Protein AF-A0A0C9VVE0-F1 (afdb_monomer_lite)

Sequence (126 aa):
MYISIYNNISTYVTYKEKSIKNLEKFNKHQRKFTFIAGWLLSKKKITEVEYKKYFWKGLLKSTRSKLESRVLQVDQNSDCSTPYSMEKIIVTAKHVFDTSKFYDDNSSESNSDSESSDGSDSESGS

Secondary structure (DSSP, 8-state):
--HHHHHHHHHHHHS--S---SHHHHHHHHHHHHHHHHHHHHTTSS-HHHHHHHHHHHS-HHHHHHHHHHHHHH-TT--TTSPPPHHHHHHHHHHHH----TT-----------------------

pLDDT: mean 76.08, std 14.83, range [41.72, 91.0]

Foldseek 3Di:
DLVVLVCVLVVLLVPQDPDDQALVVVVVLVVVLCVSVVVCVVVVVDDPQVSLVSSLSSYDPVLNVLLVVQLCVVPVPDDPVGRDDPVSSNVSRCVSRVCVDPPCPPPDPPPPPPPPDPDDDDDDDD

Radius of gyration: 18.95 Å; chains: 1; bounding box: 47×54×49 Å

Organism: Sphaerobolus stellatus (strain SS14) (NCBI:txid990650)

Structure (mmCIF, N/CA/C/O backbone):
data_AF-A0A0C9VVE0-F1
#
_entry.id   AF-A0A0C9VVE0-F1
#
loop_
_atom_site.group_PDB
_atom_site.id
_atom_site.type_symbol
_atom_site.label_atom_id
_atom_site.label_alt_id
_atom_site.label_comp_id
_atom_site.label_asym_id
_atom_site.label_entity_id
_atom_site.label_seq_id
_atom_site.pdbx_PDB_ins_code
_atom_site.Cartn_x
_atom_site.Cartn_y
_atom_site.Cartn_z
_atom_site.occupancy
_atom_site.B_iso_or_equiv
_atom_site.auth_seq_id
_atom_site.auth_comp_id
_atom_site.auth_asym_id
_atom_site.auth_atom_id
_atom_site.pdbx_PDB_model_num
ATOM 1 N N . MET A 1 1 ? -4.497 7.863 27.896 1.00 47.28 1 MET A N 1
ATOM 2 C CA . MET A 1 1 ? -3.757 6.700 27.342 1.00 47.28 1 MET A CA 1
ATOM 3 C C . MET A 1 1 ? -4.199 6.275 25.921 1.00 47.28 1 MET A C 1
ATOM 5 O O . MET A 1 1 ? -3.806 5.207 25.477 1.00 47.28 1 MET A O 1
ATOM 9 N N . TYR A 1 2 ? -4.968 7.086 25.171 1.00 41.72 2 TYR A N 1
ATOM 10 C CA . TYR A 1 2 ? -5.321 6.826 23.754 1.00 41.72 2 TYR A CA 1
ATOM 11 C C . TYR A 1 2 ? -4.386 7.542 22.754 1.00 41.72 2 TYR A C 1
ATOM 13 O O . TYR A 1 2 ? -4.128 7.042 21.661 1.00 41.72 2 TYR A O 1
ATOM 21 N N . ILE A 1 3 ? -3.808 8.674 23.167 1.00 43.72 3 ILE A N 1
ATOM 22 C CA . ILE A 1 3 ? -2.951 9.545 22.344 1.00 43.72 3 ILE A CA 1
ATOM 23 C C . ILE A 1 3 ? -1.619 8.859 21.971 1.00 43.72 3 ILE A C 1
ATOM 25 O O . ILE A 1 3 ? -1.124 9.009 20.857 1.00 43.72 3 ILE A O 1
ATOM 29 N N . SER A 1 4 ? -1.070 8.010 22.848 1.00 50.53 4 SER A N 1
ATOM 30 C CA . SER A 1 4 ? 0.231 7.348 22.635 1.00 50.53 4 SER A CA 1
ATOM 31 C C . SER A 1 4 ? 0.233 6.272 21.538 1.00 50.53 4 SER A C 1
ATOM 33 O O . SER A 1 4 ? 1.291 5.942 21.004 1.00 50.53 4 SER A O 1
ATOM 35 N N . ILE A 1 5 ? -0.932 5.720 21.179 1.00 50.56 5 ILE A N 1
ATOM 36 C CA . ILE A 1 5 ? -1.035 4.643 20.180 1.00 50.56 5 ILE A CA 1
ATOM 37 C C . ILE A 1 5 ? -1.256 5.211 18.773 1.00 50.56 5 ILE A C 1
ATOM 39 O O . ILE A 1 5 ? -0.607 4.765 17.828 1.00 50.56 5 ILE A O 1
ATOM 43 N N . TYR A 1 6 ? -2.099 6.242 18.643 1.00 53.12 6 TYR A N 1
ATOM 44 C CA . TYR A 1 6 ? -2.236 7.010 17.399 1.00 53.12 6 TYR A CA 1
ATOM 45 C C . TYR A 1 6 ? -0.909 7.660 16.992 1.00 53.12 6 TYR A C 1
ATOM 47 O O . TYR A 1 6 ? -0.551 7.648 15.813 1.00 53.12 6 TYR A O 1
ATOM 55 N N . ASN A 1 7 ? -0.128 8.122 17.975 1.00 53.97 7 ASN A N 1
ATOM 56 C CA . ASN A 1 7 ? 1.231 8.585 17.727 1.00 53.97 7 ASN A CA 1
ATOM 57 C C . ASN A 1 7 ? 2.127 7.483 17.153 1.00 53.97 7 ASN A C 1
ATOM 59 O O . ASN A 1 7 ? 2.904 7.784 16.264 1.00 53.97 7 ASN A O 1
ATOM 63 N N . ASN A 1 8 ? 2.006 6.211 17.543 1.00 59.53 8 ASN A N 1
ATOM 64 C CA . ASN A 1 8 ? 2.885 5.155 17.022 1.00 59.53 8 ASN A CA 1
ATOM 65 C C . ASN A 1 8 ? 2.647 4.827 15.539 1.00 59.53 8 ASN A C 1
ATOM 67 O O . ASN A 1 8 ? 3.611 4.735 14.783 1.00 59.53 8 ASN A O 1
ATOM 71 N N . ILE A 1 9 ? 1.390 4.694 15.090 1.00 62.78 9 ILE A N 1
ATOM 72 C CA . ILE A 1 9 ? 1.125 4.427 13.665 1.00 62.78 9 ILE A CA 1
ATOM 73 C C . ILE A 1 9 ? 1.396 5.662 12.806 1.00 62.78 9 ILE A C 1
ATOM 75 O O . ILE A 1 9 ? 1.958 5.529 11.725 1.00 62.78 9 ILE A O 1
ATOM 79 N N . SER A 1 10 ? 1.076 6.864 13.302 1.00 60.31 10 SER A N 1
ATOM 80 C CA . SER A 1 10 ? 1.410 8.109 12.606 1.00 60.31 10 SER A CA 1
ATOM 81 C C . SER A 1 10 ? 2.927 8.287 12.503 1.00 60.31 10 SER A C 1
ATOM 83 O O . SER A 1 10 ? 3.415 8.575 11.419 1.00 60.31 10 SER A O 1
ATOM 85 N N . THR A 1 11 ? 3.679 8.000 13.575 1.00 60.09 11 THR A N 1
ATOM 86 C CA . THR A 1 11 ? 5.156 8.047 13.591 1.00 60.09 11 THR A CA 1
ATOM 87 C C . THR A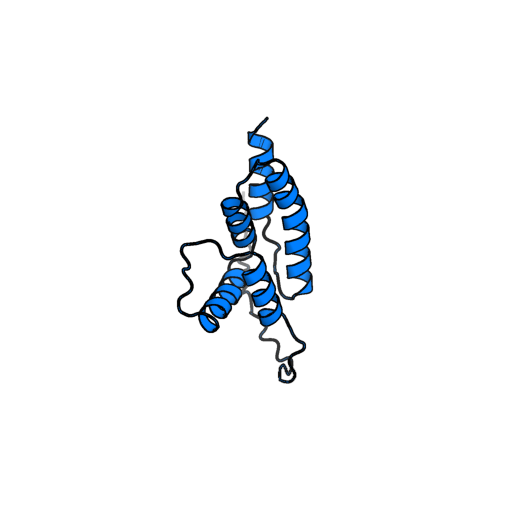 1 11 ? 5.771 6.988 12.674 1.00 60.09 11 THR A C 1
ATOM 89 O O . THR A 1 11 ? 6.750 7.257 11.988 1.00 60.09 11 THR A O 1
ATOM 92 N N . TYR A 1 12 ? 5.190 5.787 12.597 1.00 62.69 12 TYR A N 1
ATOM 93 C CA . TYR A 1 12 ? 5.642 4.759 11.655 1.00 62.69 12 TYR A CA 1
ATOM 94 C C . TYR A 1 12 ? 5.342 5.141 10.197 1.00 62.69 12 TYR A C 1
ATOM 96 O O . TYR A 1 12 ? 6.167 4.933 9.315 1.00 62.69 12 TYR A O 1
ATOM 104 N N . VAL A 1 13 ? 4.178 5.740 9.936 1.00 59.53 13 VAL A N 1
ATOM 105 C CA . VAL A 1 13 ? 3.787 6.230 8.604 1.00 59.53 13 VAL A CA 1
ATOM 106 C C . VAL A 1 13 ? 4.606 7.460 8.190 1.00 59.53 13 VAL A C 1
ATOM 108 O O . VAL A 1 13 ? 4.879 7.642 7.002 1.00 59.53 13 VAL A O 1
ATOM 111 N N . THR A 1 14 ? 5.024 8.305 9.136 1.00 54.75 14 THR A N 1
ATOM 112 C CA . THR A 1 14 ? 5.957 9.407 8.864 1.00 54.75 14 THR A CA 1
ATOM 113 C C . THR A 1 14 ? 7.397 8.922 8.723 1.00 54.75 14 THR A C 1
ATOM 115 O O . THR A 1 14 ? 8.135 9.517 7.935 1.00 54.75 14 THR A O 1
ATOM 118 N N . TYR A 1 15 ? 7.782 7.811 9.366 1.00 58.34 15 TYR A N 1
ATOM 119 C CA . TYR A 1 15 ? 9.038 7.098 9.110 1.00 58.34 15 TYR A CA 1
ATOM 120 C C . TYR A 1 15 ? 8.960 6.323 7.786 1.00 58.34 15 TYR A C 1
ATOM 122 O O . TYR A 1 15 ? 8.921 5.094 7.721 1.00 58.34 15 TYR A O 1
ATOM 130 N N . LYS A 1 16 ? 8.924 7.079 6.690 1.00 60.41 16 LYS A N 1
ATOM 131 C CA . LYS A 1 16 ? 8.996 6.540 5.336 1.00 60.41 16 LYS A CA 1
ATOM 132 C C . LYS A 1 16 ? 10.351 5.863 5.167 1.00 60.41 16 LYS A C 1
ATOM 134 O O . LYS A 1 16 ? 11.396 6.490 5.334 1.00 60.41 16 LYS A O 1
ATOM 139 N N . GLU A 1 17 ? 10.338 4.578 4.836 1.00 61.62 17 GLU A N 1
ATOM 140 C CA . GLU A 1 17 ? 11.560 3.846 4.511 1.00 61.62 17 GLU A CA 1
ATOM 141 C C . GLU A 1 17 ? 12.242 4.562 3.339 1.00 61.62 17 GLU A C 1
ATOM 143 O O . GLU A 1 17 ? 11.589 4.805 2.331 1.00 61.62 17 GLU A O 1
ATOM 148 N N . LYS A 1 18 ? 13.515 4.964 3.488 1.00 62.50 18 LYS A N 1
ATOM 149 C CA . LYS A 1 18 ? 14.183 5.958 2.617 1.00 62.50 18 LYS A CA 1
ATOM 150 C C . LYS A 1 18 ? 14.111 5.647 1.116 1.00 62.50 18 LYS A C 1
ATOM 152 O O . LYS A 1 18 ? 14.143 6.564 0.308 1.00 62.50 18 LYS A O 1
ATOM 157 N N . SER A 1 19 ? 14.013 4.372 0.730 1.00 66.44 19 SER A N 1
ATOM 158 C CA . SER A 1 19 ? 13.817 3.970 -0.667 1.00 66.44 19 SER A CA 1
ATOM 159 C C . SER A 1 19 ? 13.398 2.500 -0.778 1.00 66.44 19 SER A C 1
ATOM 161 O O . SER A 1 19 ? 14.178 1.610 -0.422 1.00 66.44 19 SER A O 1
ATOM 163 N N . ILE A 1 20 ? 12.198 2.227 -1.303 1.00 79.12 20 ILE A N 1
ATOM 164 C CA . ILE A 1 20 ? 11.769 0.877 -1.704 1.00 79.12 20 ILE A CA 1
ATOM 165 C C . ILE A 1 20 ? 12.168 0.688 -3.172 1.00 79.12 20 ILE A C 1
ATOM 167 O O . ILE A 1 20 ? 11.438 1.086 -4.078 1.00 79.12 20 ILE A O 1
ATOM 171 N N . LYS A 1 21 ? 13.370 0.139 -3.386 1.00 78.50 21 LYS A N 1
ATOM 172 C CA . LYS A 1 21 ? 13.951 -0.081 -4.725 1.00 78.50 21 LYS A CA 1
ATOM 173 C C . LYS A 1 21 ? 13.657 -1.467 -5.301 1.00 78.50 21 LYS A C 1
ATOM 175 O O . LYS A 1 21 ? 13.750 -1.646 -6.504 1.00 78.50 21 LYS A O 1
ATOM 180 N N . ASN A 1 22 ? 13.341 -2.438 -4.451 1.00 83.25 22 ASN A N 1
ATOM 181 C CA . ASN A 1 22 ? 13.176 -3.833 -4.838 1.00 83.25 22 ASN A CA 1
ATOM 182 C C . ASN A 1 22 ? 12.074 -4.512 -4.012 1.00 83.25 22 ASN A C 1
ATOM 184 O O . ASN A 1 22 ? 11.596 -3.978 -3.003 1.00 83.25 22 ASN A O 1
ATOM 188 N N . LEU A 1 23 ? 11.694 -5.714 -4.447 1.00 87.19 23 LEU A N 1
ATOM 189 C CA . LEU A 1 23 ? 10.613 -6.480 -3.840 1.00 87.19 23 LEU A CA 1
ATOM 190 C C . LEU A 1 23 ? 10.932 -6.888 -2.395 1.00 87.19 23 LEU A C 1
ATOM 192 O O . LEU A 1 23 ? 10.042 -6.922 -1.550 1.00 87.19 23 LEU A O 1
ATOM 196 N N . GLU A 1 24 ? 12.202 -7.143 -2.076 1.00 86.19 24 GLU A N 1
ATOM 197 C CA . GLU A 1 24 ? 12.629 -7.499 -0.721 1.00 86.19 24 GLU A CA 1
ATOM 198 C C . GLU A 1 24 ? 12.345 -6.371 0.282 1.00 86.19 24 GLU A C 1
ATOM 200 O O . GLU A 1 24 ? 11.733 -6.602 1.329 1.00 86.19 24 GLU A O 1
ATOM 205 N N . LYS A 1 25 ? 12.713 -5.129 -0.060 1.00 86.31 25 LYS A N 1
ATOM 206 C CA . LYS A 1 25 ? 12.405 -3.954 0.766 1.00 86.31 25 LYS A CA 1
ATOM 207 C C . LYS A 1 25 ? 10.901 -3.729 0.879 1.00 86.31 25 LYS A C 1
ATOM 209 O O . LYS A 1 25 ? 10.421 -3.432 1.970 1.00 86.31 25 LYS A O 1
ATOM 214 N N . PHE A 1 26 ? 10.149 -3.935 -0.204 1.00 88.62 26 PHE A N 1
ATOM 215 C CA . PHE A 1 26 ? 8.688 -3.851 -0.160 1.00 88.62 26 PHE A CA 1
ATOM 216 C C . PHE A 1 26 ? 8.092 -4.889 0.807 1.00 88.62 26 PHE A C 1
ATOM 218 O O . PHE A 1 26 ? 7.283 -4.548 1.667 1.00 88.62 26 PHE A O 1
ATOM 225 N N . ASN A 1 27 ? 8.546 -6.142 0.741 1.00 89.62 27 ASN A N 1
ATOM 226 C CA . ASN A 1 27 ? 8.098 -7.210 1.636 1.00 89.62 27 ASN A CA 1
ATOM 227 C C . ASN A 1 27 ? 8.477 -6.927 3.097 1.00 89.62 27 ASN A C 1
ATOM 229 O O . ASN A 1 27 ? 7.695 -7.196 4.011 1.00 89.62 27 ASN A O 1
ATOM 233 N N . LYS A 1 28 ? 9.663 -6.357 3.344 1.00 88.81 28 LYS A N 1
ATOM 234 C CA . LYS A 1 28 ? 10.087 -5.926 4.683 1.00 88.81 28 LYS A CA 1
ATOM 235 C C . LYS A 1 28 ? 9.168 -4.834 5.231 1.00 88.81 28 LYS A C 1
ATOM 237 O O . LYS A 1 28 ? 8.721 -4.948 6.375 1.00 88.81 28 LYS A O 1
ATOM 242 N N . HIS A 1 29 ? 8.845 -3.831 4.414 1.00 88.06 29 HIS A N 1
ATOM 243 C CA . HIS A 1 29 ? 7.873 -2.794 4.751 1.00 88.06 29 HIS A CA 1
ATOM 244 C C . HIS A 1 29 ? 6.505 -3.401 5.086 1.00 88.06 29 HIS A C 1
ATOM 246 O O . HIS A 1 29 ? 5.958 -3.137 6.158 1.00 88.06 29 HIS A O 1
ATOM 252 N N . GLN A 1 30 ? 5.988 -4.271 4.209 1.00 90.50 30 GLN A N 1
ATOM 253 C CA . GLN A 1 30 ? 4.707 -4.956 4.382 1.00 90.50 30 GLN A CA 1
ATOM 254 C C . GLN A 1 30 ? 4.653 -5.732 5.701 1.00 90.50 30 GLN A C 1
ATOM 256 O O . GLN A 1 30 ? 3.696 -5.579 6.458 1.00 90.50 30 GLN A O 1
ATOM 261 N N . ARG A 1 31 ? 5.673 -6.543 6.006 1.00 90.56 31 ARG A N 1
ATOM 262 C CA . ARG A 1 31 ? 5.731 -7.345 7.241 1.00 90.56 31 ARG A CA 1
ATOM 263 C C . ARG A 1 31 ? 5.722 -6.465 8.488 1.00 90.56 31 ARG A C 1
ATOM 265 O O . ARG A 1 31 ? 4.924 -6.702 9.392 1.00 90.56 31 ARG A O 1
ATOM 272 N N . LYS A 1 32 ? 6.561 -5.425 8.523 1.00 87.94 32 LYS A N 1
ATOM 273 C CA . LYS A 1 32 ? 6.626 -4.486 9.655 1.00 87.94 32 LYS A CA 1
ATOM 274 C C . LYS A 1 32 ? 5.312 -3.727 9.845 1.00 87.94 32 LYS A C 1
ATOM 276 O O . LYS A 1 32 ? 4.820 -3.632 10.967 1.00 87.94 32 LYS A O 1
ATOM 281 N N . PHE A 1 33 ? 4.720 -3.235 8.756 1.00 89.06 33 PHE A N 1
ATOM 282 C CA . PHE A 1 33 ? 3.418 -2.577 8.808 1.00 89.06 33 PHE A CA 1
ATOM 283 C C . PHE A 1 33 ? 2.340 -3.536 9.324 1.00 89.06 33 PHE A C 1
ATOM 285 O O . PHE A 1 33 ? 1.604 -3.189 10.241 1.00 89.06 33 PHE A O 1
ATOM 292 N N . THR A 1 34 ? 2.280 -4.757 8.785 1.00 90.06 34 THR A N 1
ATOM 293 C CA . THR A 1 34 ? 1.295 -5.776 9.181 1.00 90.06 34 THR A CA 1
ATOM 294 C C . THR A 1 34 ? 1.425 -6.136 10.655 1.00 90.06 34 THR A C 1
ATOM 296 O O . THR A 1 34 ? 0.413 -6.295 11.324 1.00 90.06 34 THR A O 1
ATOM 299 N N . PHE A 1 35 ? 2.644 -6.200 11.193 1.00 89.19 35 PHE A N 1
ATOM 300 C CA . PHE A 1 35 ? 2.862 -6.452 12.615 1.00 89.19 35 PHE A CA 1
ATOM 301 C C . PHE A 1 35 ? 2.232 -5.360 13.497 1.00 89.19 35 PHE A C 1
ATOM 303 O O . PHE A 1 35 ? 1.455 -5.660 14.402 1.00 89.19 35 PHE A O 1
ATOM 310 N N . ILE A 1 36 ? 2.509 -4.087 13.200 1.00 86.56 36 ILE A N 1
ATOM 311 C CA . ILE A 1 36 ? 2.024 -2.952 14.001 1.00 86.56 36 ILE A CA 1
ATOM 312 C C . ILE A 1 36 ? 0.528 -2.720 13.760 1.00 86.56 36 ILE A C 1
ATOM 314 O O . ILE A 1 36 ? -0.281 -2.743 14.688 1.00 86.56 36 ILE A O 1
ATOM 318 N N . ALA A 1 37 ? 0.146 -2.498 12.504 1.00 87.75 37 ALA A N 1
ATOM 319 C CA . ALA A 1 37 ? -1.218 -2.167 12.126 1.00 87.75 37 ALA A CA 1
ATOM 320 C C . ALA A 1 37 ? -2.162 -3.366 12.284 1.00 87.75 37 ALA A C 1
ATOM 322 O O . ALA A 1 37 ? -3.320 -3.177 12.636 1.00 87.75 37 ALA A O 1
ATOM 323 N N . GLY A 1 38 ? -1.681 -4.598 12.094 1.00 89.75 38 GLY A N 1
ATOM 324 C CA . GLY A 1 38 ? -2.475 -5.807 12.320 1.00 89.75 38 GLY A CA 1
ATOM 325 C C . GLY A 1 38 ? -2.803 -5.994 13.797 1.00 89.75 38 GLY A C 1
ATOM 326 O O . GLY A 1 38 ? -3.950 -6.272 14.135 1.00 89.75 38 GLY A O 1
ATOM 327 N N . TRP A 1 39 ? -1.851 -5.730 14.700 1.00 89.25 39 TRP A N 1
ATOM 328 C CA . TRP A 1 39 ? -2.140 -5.707 16.136 1.00 89.25 39 TRP A CA 1
ATOM 329 C C . TRP A 1 39 ? -3.189 -4.642 16.498 1.00 89.25 39 TRP A C 1
ATOM 331 O O . TRP A 1 39 ? -4.098 -4.905 17.289 1.00 89.25 39 TRP A O 1
ATOM 341 N N . LEU A 1 40 ? -3.106 -3.453 15.893 1.00 87.50 40 LEU A N 1
ATOM 342 C CA . LEU A 1 40 ? -4.081 -2.376 16.101 1.00 87.50 40 LEU A CA 1
ATOM 343 C C . LEU A 1 40 ? -5.473 -2.729 15.569 1.00 87.50 40 LEU A C 1
ATOM 345 O O . LEU A 1 40 ? -6.464 -2.465 16.253 1.00 87.50 40 LEU A O 1
ATOM 349 N N . LEU A 1 41 ? -5.542 -3.354 14.394 1.00 91.00 41 LEU A N 1
ATOM 350 C CA . LEU A 1 41 ? -6.783 -3.819 13.781 1.00 91.00 41 LEU A CA 1
ATOM 351 C C . LEU A 1 41 ? -7.446 -4.899 14.646 1.00 91.00 41 LEU A C 1
ATOM 353 O O . LEU A 1 41 ? -8.622 -4.779 14.982 1.00 91.00 41 LEU A O 1
ATOM 357 N N . SER A 1 42 ? -6.678 -5.887 15.118 1.00 90.75 42 SER A N 1
ATOM 358 C CA . SER A 1 42 ? -7.168 -6.941 16.020 1.00 90.75 42 SER A CA 1
ATOM 359 C C . SER A 1 42 ? -7.685 -6.396 17.354 1.00 90.75 42 SER A C 1
ATOM 361 O O . SER A 1 42 ? -8.591 -6.967 17.958 1.00 90.75 42 SER A O 1
ATOM 363 N N . LYS A 1 43 ? -7.141 -5.268 17.825 1.00 90.44 43 LYS A N 1
ATOM 364 C CA . LYS A 1 43 ? -7.626 -4.555 19.018 1.00 90.44 43 LYS A CA 1
ATOM 365 C C . LYS A 1 43 ? -8.745 -3.550 18.718 1.00 90.44 43 LYS A C 1
ATOM 367 O O . LYS A 1 43 ? -9.116 -2.809 19.624 1.00 90.44 43 LYS A O 1
ATOM 372 N N . LYS A 1 44 ? -9.264 -3.509 17.482 1.00 90.00 44 LYS A N 1
ATOM 373 C CA . LYS A 1 44 ? -10.280 -2.556 16.998 1.00 90.00 44 LYS A CA 1
ATOM 374 C C . LYS A 1 44 ? -9.907 -1.088 17.250 1.00 90.00 44 LYS A C 1
ATOM 376 O O . LYS A 1 44 ? -10.774 -0.242 17.436 1.00 90.00 44 LYS A O 1
ATOM 381 N N . LYS A 1 45 ? -8.605 -0.785 17.286 1.00 87.75 45 LYS A N 1
ATOM 382 C CA . LYS A 1 45 ? -8.089 0.583 17.470 1.00 87.75 45 LYS A CA 1
ATOM 383 C C . LYS A 1 45 ? -8.053 1.375 16.169 1.00 87.75 45 LYS A C 1
ATOM 385 O O . LYS A 1 45 ? -8.020 2.598 16.216 1.00 87.75 45 LYS A O 1
ATOM 390 N N . ILE A 1 46 ? -8.027 0.663 15.046 1.00 88.62 46 ILE A N 1
ATOM 391 C CA . ILE A 1 46 ? -8.183 1.196 13.698 1.00 88.62 46 ILE A CA 1
ATOM 392 C C . ILE A 1 46 ? -9.214 0.347 12.959 1.00 88.62 46 ILE A C 1
ATOM 394 O O . ILE A 1 46 ? -9.371 -0.844 13.241 1.00 88.62 46 ILE A O 1
ATOM 398 N N . THR A 1 47 ? -9.900 0.964 12.013 1.00 90.44 47 THR A N 1
ATOM 399 C CA . THR A 1 47 ? -10.801 0.296 11.074 1.00 90.44 47 THR A CA 1
ATOM 400 C C . THR A 1 47 ? -10.023 -0.333 9.919 1.00 90.44 47 THR A C 1
ATOM 402 O O . THR A 1 47 ? -8.860 -0.012 9.666 1.00 90.44 47 THR A O 1
ATOM 405 N N . GLU A 1 48 ? -10.673 -1.214 9.163 1.00 89.31 48 GLU A N 1
ATOM 406 C CA . GLU A 1 48 ? -10.071 -1.805 7.964 1.00 89.31 48 GLU A CA 1
ATOM 407 C C . GLU A 1 48 ? -9.759 -0.745 6.888 1.00 89.31 48 GLU A C 1
ATOM 409 O O . GLU A 1 48 ? -8.743 -0.821 6.194 1.00 89.31 48 GLU A O 1
ATOM 414 N N . VAL A 1 49 ? -10.598 0.291 6.781 1.00 89.12 49 VAL A N 1
ATOM 415 C CA . VAL A 1 49 ? -10.381 1.423 5.867 1.00 89.12 49 VAL A CA 1
ATOM 416 C C . VAL A 1 49 ? -9.132 2.207 6.271 1.00 89.12 49 VAL A C 1
ATOM 418 O O . VAL A 1 49 ? -8.295 2.526 5.426 1.00 89.12 49 VAL A O 1
ATOM 421 N N . GLU A 1 50 ? -8.962 2.478 7.565 1.00 87.94 50 GLU A N 1
ATOM 422 C CA . GLU A 1 50 ? -7.761 3.128 8.092 1.00 87.94 50 GLU A CA 1
ATOM 423 C C . GLU A 1 50 ? -6.519 2.267 7.902 1.00 87.94 50 GLU A C 1
ATOM 425 O O . GLU A 1 50 ? -5.484 2.788 7.498 1.00 87.94 50 GLU A O 1
ATOM 430 N N . TYR A 1 51 ? -6.617 0.955 8.116 1.00 89.69 51 TYR A N 1
ATOM 431 C CA . TYR A 1 51 ? -5.528 0.017 7.857 1.00 89.69 51 TYR A CA 1
ATOM 432 C C . TYR A 1 51 ? -5.031 0.122 6.405 1.00 89.69 51 TYR A C 1
ATOM 434 O O . TYR A 1 51 ? -3.840 0.342 6.174 1.00 89.69 51 TYR A O 1
ATOM 442 N N . LYS A 1 52 ? -5.943 0.069 5.421 1.00 90.44 52 LYS A N 1
ATOM 443 C CA . LYS A 1 52 ? -5.613 0.229 3.990 1.00 90.44 52 LYS A CA 1
ATOM 444 C C . LYS A 1 52 ? -5.014 1.609 3.698 1.00 90.44 52 LYS A C 1
ATOM 446 O O . LYS A 1 52 ? -3.987 1.727 3.029 1.00 90.44 52 LYS A O 1
ATOM 451 N N . LYS A 1 53 ? -5.613 2.665 4.256 1.00 88.94 53 LYS A N 1
ATOM 452 C CA . LYS A 1 53 ? -5.155 4.053 4.092 1.00 88.94 53 LYS A CA 1
ATOM 453 C C . LYS A 1 53 ? -3.753 4.275 4.663 1.00 88.94 53 LYS A C 1
ATOM 455 O O . LYS A 1 53 ? -2.932 4.929 4.020 1.00 88.94 53 LYS A O 1
ATOM 460 N N . TYR A 1 54 ? -3.468 3.754 5.855 1.00 88.25 54 TYR A N 1
ATOM 461 C CA . TYR A 1 54 ? -2.161 3.880 6.498 1.00 88.25 54 TYR A CA 1
ATOM 462 C C . TYR A 1 54 ? -1.095 3.063 5.782 1.00 88.25 54 TYR A C 1
ATOM 464 O O . TYR A 1 54 ? 0.028 3.546 5.660 1.00 88.25 54 TYR A O 1
ATOM 472 N N . PHE A 1 55 ? -1.448 1.892 5.246 1.00 88.69 55 PHE A N 1
ATOM 473 C CA . PHE A 1 55 ? -0.530 1.118 4.418 1.00 88.69 55 PHE A CA 1
ATOM 474 C C . PHE A 1 55 ? -0.098 1.921 3.191 1.00 88.69 55 PHE A C 1
ATOM 476 O O . PHE A 1 55 ? 1.093 2.127 2.974 1.00 88.69 55 PHE A O 1
ATOM 483 N N . TRP A 1 56 ? -1.064 2.473 2.446 1.00 88.62 56 TRP A N 1
ATOM 484 C CA . TRP A 1 56 ? -0.771 3.315 1.285 1.00 88.62 56 TRP A CA 1
ATOM 485 C C . TRP A 1 56 ? 0.059 4.543 1.673 1.00 88.62 56 TRP A C 1
ATOM 487 O O . TRP A 1 56 ? 1.075 4.832 1.046 1.00 88.62 56 TRP A O 1
ATOM 497 N N . LYS A 1 57 ? -0.311 5.246 2.751 1.00 85.88 57 LYS A N 1
ATOM 498 C CA . LYS A 1 57 ? 0.433 6.421 3.234 1.00 85.88 57 LYS A CA 1
ATOM 499 C C . LYS A 1 57 ? 1.859 6.111 3.700 1.00 85.88 57 LYS A C 1
ATOM 501 O O . LYS A 1 57 ? 2.701 7.004 3.612 1.00 85.88 57 LYS A O 1
ATOM 506 N N . GLY A 1 58 ? 2.120 4.899 4.193 1.00 85.00 58 GLY A N 1
ATOM 507 C CA . GLY A 1 58 ? 3.447 4.455 4.632 1.00 85.00 58 GLY A CA 1
ATOM 508 C C . GLY A 1 58 ? 4.447 4.283 3.486 1.00 85.00 58 GLY A C 1
ATOM 509 O O . GLY A 1 58 ? 5.655 4.253 3.718 1.00 85.00 58 GLY A O 1
ATOM 510 N N . LEU A 1 59 ? 3.962 4.228 2.243 1.00 85.88 59 LEU A N 1
ATOM 511 C CA . LEU A 1 59 ? 4.795 4.151 1.052 1.00 85.88 59 LEU A CA 1
ATOM 512 C C . LEU A 1 59 ? 5.304 5.540 0.631 1.00 85.88 59 LEU A C 1
ATOM 514 O O . LEU A 1 59 ? 4.591 6.554 0.649 1.00 85.88 59 LEU A O 1
ATOM 518 N N . LEU A 1 60 ? 6.553 5.574 0.164 1.00 85.19 60 LEU A N 1
ATOM 519 C CA . LEU A 1 60 ? 7.145 6.750 -0.474 1.00 85.19 60 LEU A CA 1
ATOM 520 C C . LEU A 1 60 ? 6.297 7.235 -1.653 1.00 85.19 60 LEU A C 1
ATOM 522 O O . LEU A 1 60 ? 5.641 6.445 -2.331 1.00 85.19 60 LEU A O 1
ATOM 526 N N . LYS A 1 61 ? 6.343 8.545 -1.930 1.00 84.94 61 LYS A N 1
ATOM 527 C CA . LYS A 1 61 ? 5.600 9.147 -3.051 1.00 84.94 61 LYS A CA 1
ATOM 528 C C . LYS A 1 61 ? 5.980 8.493 -4.387 1.00 84.94 61 LYS A C 1
ATOM 530 O O . LYS A 1 61 ? 5.086 8.117 -5.129 1.00 84.94 61 LYS A O 1
ATOM 535 N N . SER A 1 62 ? 7.272 8.277 -4.637 1.00 84.69 62 SER A N 1
ATOM 536 C CA . SER A 1 62 ? 7.772 7.614 -5.849 1.00 84.69 62 SER A CA 1
ATOM 537 C C . SER A 1 62 ? 7.248 6.183 -5.996 1.00 84.69 62 SER A C 1
ATOM 539 O O . SER A 1 62 ? 6.770 5.806 -7.062 1.00 84.69 62 SER A O 1
ATOM 541 N N . THR A 1 63 ? 7.271 5.394 -4.917 1.00 86.50 63 THR A N 1
ATOM 542 C CA . THR A 1 63 ? 6.712 4.034 -4.904 1.00 86.50 63 THR A CA 1
ATOM 543 C C . THR A 1 63 ? 5.208 4.043 -5.158 1.00 86.50 63 THR A C 1
ATOM 545 O O . THR A 1 63 ? 4.731 3.249 -5.963 1.00 86.50 63 THR A O 1
ATOM 548 N N . ARG A 1 64 ? 4.462 4.958 -4.525 1.00 89.06 64 ARG A N 1
ATOM 549 C CA . ARG A 1 64 ? 3.020 5.104 -4.764 1.00 89.06 64 ARG A CA 1
ATOM 550 C C . ARG A 1 64 ? 2.716 5.430 -6.216 1.00 89.06 64 ARG A C 1
ATOM 552 O O . ARG A 1 64 ? 1.892 4.741 -6.793 1.00 89.06 64 ARG A O 1
ATOM 559 N N . SER A 1 65 ? 3.416 6.393 -6.814 1.00 87.88 65 SER A N 1
ATOM 560 C CA . SER A 1 65 ? 3.213 6.747 -8.222 1.00 87.88 65 SER A CA 1
ATOM 561 C C . SER A 1 65 ? 3.485 5.566 -9.156 1.00 87.88 65 SER A C 1
ATOM 563 O O . SER A 1 65 ? 2.679 5.301 -10.037 1.00 87.88 65 SER A O 1
ATOM 565 N N . LYS A 1 66 ? 4.559 4.792 -8.931 1.00 88.00 66 LYS A N 1
ATOM 566 C CA . LYS A 1 66 ? 4.842 3.584 -9.731 1.00 88.00 66 LYS A CA 1
ATOM 567 C C . LYS A 1 66 ? 3.733 2.533 -9.614 1.00 88.00 66 LYS A C 1
ATOM 569 O O . LYS A 1 66 ? 3.335 1.942 -10.615 1.00 88.00 66 LYS A O 1
ATOM 574 N N . LEU A 1 67 ? 3.240 2.299 -8.397 1.00 89.12 67 LEU A N 1
ATOM 575 C CA . LEU A 1 67 ? 2.158 1.346 -8.147 1.00 89.12 67 LEU A CA 1
ATOM 576 C C . LEU A 1 67 ? 0.834 1.829 -8.745 1.00 89.12 67 LEU A C 1
ATOM 578 O O . LEU A 1 67 ? 0.154 1.048 -9.394 1.00 89.12 67 LEU A O 1
ATOM 582 N N . GLU A 1 68 ? 0.489 3.101 -8.566 1.00 89.19 68 GLU A N 1
ATOM 583 C CA . GLU A 1 68 ? -0.734 3.712 -9.091 1.00 89.19 68 GLU A CA 1
ATOM 584 C C . GLU A 1 68 ? -0.771 3.668 -10.618 1.00 89.19 68 GLU A C 1
ATOM 586 O O . GLU A 1 68 ? -1.734 3.155 -11.182 1.00 89.19 68 GLU A O 1
ATOM 591 N N . SER A 1 69 ? 0.313 4.070 -11.289 1.00 88.44 69 SER A N 1
ATOM 592 C CA . SER A 1 69 ? 0.422 3.949 -12.746 1.00 88.44 69 SER A CA 1
ATOM 593 C C . SER A 1 69 ? 0.217 2.510 -13.211 1.00 88.44 69 SER A C 1
ATOM 595 O O . SER A 1 69 ? -0.456 2.273 -14.211 1.00 88.44 69 SER A O 1
ATOM 597 N N . ARG A 1 70 ? 0.759 1.526 -12.481 1.00 88.69 70 ARG A N 1
ATOM 598 C CA . ARG A 1 70 ? 0.585 0.119 -12.846 1.00 88.69 70 ARG A CA 1
ATOM 599 C C . ARG A 1 70 ? -0.833 -0.388 -12.581 1.00 88.69 70 ARG A C 1
ATOM 601 O O . ARG A 1 70 ? -1.333 -1.173 -13.380 1.00 88.69 70 ARG A O 1
ATOM 608 N N . VAL A 1 71 ? -1.482 0.057 -11.506 1.00 88.50 71 VAL A N 1
ATOM 609 C CA . VAL A 1 71 ? -2.893 -0.259 -11.238 1.00 88.50 71 VAL A CA 1
ATOM 610 C C . VAL A 1 71 ? -3.777 0.280 -12.361 1.00 88.50 71 VAL A C 1
ATOM 612 O O . VAL A 1 71 ? -4.563 -0.486 -12.907 1.00 88.50 71 VAL A O 1
ATOM 615 N N . LEU A 1 72 ? -3.593 1.541 -12.759 1.00 87.06 72 LEU A N 1
ATOM 616 C CA . LEU A 1 72 ? -4.375 2.181 -13.822 1.00 87.06 72 LEU A CA 1
ATOM 617 C C . LEU A 1 72 ? -4.134 1.565 -15.208 1.00 87.06 72 LEU A C 1
ATOM 619 O O . LEU A 1 72 ? -5.033 1.557 -16.039 1.00 87.06 72 LEU A O 1
ATOM 623 N N . GLN A 1 73 ? -2.942 1.015 -15.460 1.00 86.19 73 GLN A N 1
ATOM 624 C CA . GLN A 1 73 ? -2.668 0.256 -16.687 1.00 86.19 73 GLN A CA 1
ATOM 625 C C . GLN A 1 73 ? -3.438 -1.065 -16.758 1.00 86.19 73 GLN A C 1
ATOM 627 O O . GLN A 1 73 ? -3.804 -1.499 -17.845 1.00 86.19 73 GLN A O 1
ATOM 632 N N . VAL A 1 74 ? -3.619 -1.740 -15.621 1.00 84.56 74 VAL A N 1
ATOM 633 C CA . VAL A 1 74 ? -4.333 -3.026 -15.560 1.00 84.56 74 VAL A CA 1
ATOM 634 C C . VAL A 1 74 ? -5.842 -2.804 -15.502 1.00 84.56 74 VAL A C 1
ATOM 636 O O . VAL A 1 74 ? -6.603 -3.586 -16.061 1.00 84.56 74 VAL A O 1
ATOM 639 N N . ASP A 1 75 ? -6.271 -1.746 -14.822 1.00 83.25 75 ASP A N 1
ATOM 640 C CA . ASP A 1 75 ? -7.669 -1.427 -14.580 1.00 83.25 75 ASP A CA 1
ATOM 641 C C . ASP A 1 75 ? -7.878 0.091 -14.641 1.00 83.25 75 ASP A C 1
ATOM 643 O O . ASP A 1 75 ? -7.741 0.809 -13.648 1.00 83.25 75 ASP A O 1
ATOM 647 N N . GLN A 1 76 ? -8.204 0.572 -15.841 1.00 79.19 76 GLN A N 1
ATOM 648 C CA . GLN A 1 76 ? -8.342 1.997 -16.149 1.00 79.19 76 GLN A CA 1
ATOM 649 C C . GLN A 1 76 ? -9.525 2.664 -15.425 1.00 79.19 76 GLN A C 1
ATOM 651 O O . GLN A 1 76 ? -9.537 3.883 -15.273 1.00 79.19 76 GLN A O 1
ATOM 656 N N . ASN A 1 77 ? -10.487 1.874 -14.937 1.00 78.38 77 ASN A N 1
ATOM 657 C CA . ASN A 1 77 ? -11.666 2.354 -14.214 1.00 78.38 77 ASN A CA 1
ATOM 658 C C . ASN A 1 77 ? -11.495 2.292 -12.686 1.00 78.38 77 ASN A C 1
ATOM 660 O O . ASN A 1 77 ? -12.462 2.492 -11.950 1.00 78.38 77 ASN A O 1
ATOM 664 N N . SER A 1 78 ? -10.291 1.988 -12.188 1.00 75.75 78 SER A N 1
ATOM 665 C CA . SER A 1 78 ? -10.021 1.989 -10.751 1.00 75.75 78 SER A CA 1
ATOM 666 C C . SER A 1 78 ? -10.212 3.381 -10.145 1.00 75.75 78 SER A C 1
ATOM 668 O O . SER A 1 78 ? -9.562 4.343 -10.544 1.00 75.75 78 SER A O 1
ATOM 670 N N . ASP A 1 79 ? -11.070 3.468 -9.128 1.00 75.50 79 ASP A N 1
ATOM 671 C CA . ASP A 1 79 ? -11.309 4.701 -8.380 1.00 75.50 79 ASP A CA 1
ATOM 672 C C . ASP A 1 79 ? -10.146 5.013 -7.418 1.00 75.50 79 ASP A C 1
ATOM 674 O O . ASP A 1 79 ? -9.952 4.328 -6.410 1.00 75.50 79 ASP A O 1
ATOM 678 N N . CYS A 1 80 ? -9.399 6.086 -7.698 1.00 73.06 80 CYS A N 1
ATOM 679 C CA . CYS A 1 80 ? -8.318 6.584 -6.838 1.00 73.06 80 CYS A CA 1
ATOM 680 C C . CYS A 1 80 ? -8.815 7.262 -5.544 1.00 73.06 80 CYS A C 1
ATOM 682 O O . CYS A 1 80 ? -8.001 7.598 -4.678 1.00 73.06 80 CYS A O 1
ATOM 684 N N . SER A 1 81 ? -10.124 7.493 -5.394 1.00 78.50 81 SER A N 1
ATOM 685 C CA . SER A 1 81 ? -10.719 8.104 -4.197 1.00 78.50 81 SER A CA 1
ATOM 686 C C . SER A 1 81 ? -10.736 7.145 -3.000 1.00 78.50 81 SER A C 1
ATOM 688 O O . SER A 1 81 ? -10.722 7.573 -1.840 1.00 78.50 81 SER A O 1
ATOM 690 N N . THR A 1 82 ? -10.703 5.832 -3.257 1.00 81.06 82 THR A N 1
ATOM 691 C CA . THR A 1 82 ? -10.728 4.807 -2.209 1.00 81.06 82 THR A CA 1
ATOM 692 C C . THR A 1 82 ? -9.360 4.147 -2.002 1.00 81.06 82 THR A C 1
ATOM 694 O O . THR A 1 82 ? -8.598 3.950 -2.949 1.00 81.06 82 THR A O 1
ATOM 697 N N . PRO A 1 83 ? -8.988 3.789 -0.756 1.00 82.44 83 PRO A N 1
ATOM 698 C CA . PRO A 1 83 ? -7.750 3.059 -0.512 1.00 82.44 83 PRO A CA 1
ATOM 699 C C . PRO A 1 83 ? -7.772 1.688 -1.199 1.00 82.44 83 PRO A C 1
ATOM 701 O O . PRO A 1 83 ? -8.657 0.873 -0.927 1.00 82.44 83 PRO A O 1
ATOM 704 N N . TYR A 1 84 ? -6.759 1.403 -2.020 1.00 84.88 84 TYR A N 1
ATOM 705 C CA . TYR A 1 84 ? -6.601 0.095 -2.655 1.00 84.88 84 TYR A CA 1
ATOM 706 C C . TYR A 1 84 ? -6.536 -1.041 -1.626 1.00 84.88 84 TYR A C 1
ATOM 708 O O . TYR A 1 84 ? -5.994 -0.888 -0.524 1.00 84.88 84 TYR A O 1
ATOM 716 N N . SER A 1 85 ? -7.051 -2.215 -2.002 1.00 87.50 85 SER A N 1
ATOM 717 C CA . SER A 1 85 ? -6.880 -3.415 -1.185 1.00 87.50 85 SER A CA 1
ATOM 718 C C . SER A 1 85 ? -5.399 -3.782 -1.083 1.00 87.50 85 SER A C 1
ATOM 720 O O . SER A 1 85 ? -4.616 -3.604 -2.022 1.00 87.50 85 SER A O 1
ATOM 722 N N . MET A 1 86 ? -5.001 -4.308 0.076 1.00 87.31 86 MET A N 1
ATOM 723 C CA . MET A 1 86 ? -3.604 -4.661 0.323 1.00 87.31 86 MET A CA 1
ATOM 724 C C . MET A 1 86 ? -3.119 -5.729 -0.663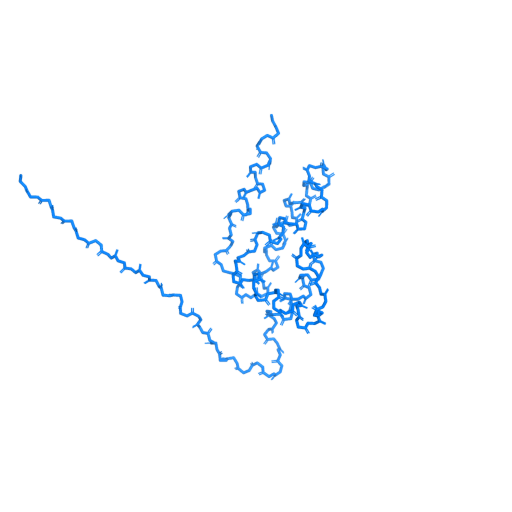 1.00 87.31 86 MET A C 1
ATOM 726 O O . MET A 1 86 ? -2.012 -5.635 -1.181 1.00 87.31 86 MET A O 1
ATOM 730 N N . GLU A 1 87 ? -3.981 -6.693 -0.984 1.00 88.44 87 GLU A N 1
ATOM 731 C CA . GLU A 1 87 ? -3.728 -7.739 -1.976 1.00 88.44 87 GLU A CA 1
ATOM 732 C C . GLU A 1 87 ? -3.435 -7.154 -3.361 1.00 88.44 87 GLU A C 1
ATOM 734 O O . GLU A 1 87 ? -2.420 -7.504 -3.965 1.00 88.44 87 GLU A O 1
ATOM 739 N N . LYS A 1 88 ? -4.253 -6.196 -3.827 1.00 88.56 88 LYS A N 1
ATOM 740 C CA . LYS A 1 88 ? -4.044 -5.519 -5.117 1.00 88.56 88 LYS A CA 1
ATOM 741 C C . LYS A 1 88 ? -2.694 -4.809 -5.138 1.00 88.56 88 LYS A C 1
ATOM 743 O O . LYS A 1 88 ? -1.946 -4.939 -6.108 1.00 88.56 88 LYS A O 1
ATOM 748 N N . ILE A 1 89 ? -2.332 -4.125 -4.051 1.00 89.19 89 ILE A N 1
ATOM 749 C CA . ILE A 1 89 ? -1.032 -3.453 -3.937 1.00 89.19 89 ILE A CA 1
ATOM 750 C C . ILE A 1 89 ? 0.121 -4.468 -3.943 1.00 89.19 89 ILE A C 1
ATOM 752 O O . ILE A 1 89 ? 1.106 -4.241 -4.635 1.00 89.19 89 ILE A O 1
ATOM 756 N N . ILE A 1 90 ? 0.015 -5.586 -3.219 1.00 89.69 90 ILE A N 1
ATOM 757 C CA . ILE A 1 90 ? 1.063 -6.621 -3.159 1.00 89.69 90 ILE A CA 1
ATOM 758 C C . ILE A 1 90 ? 1.286 -7.257 -4.536 1.00 89.69 90 ILE A C 1
ATOM 760 O O . ILE A 1 90 ? 2.430 -7.410 -4.964 1.00 89.69 90 ILE A O 1
ATOM 764 N N . VAL A 1 91 ? 0.212 -7.606 -5.251 1.00 90.50 91 VAL A N 1
ATOM 765 C CA . VAL A 1 91 ? 0.295 -8.170 -6.610 1.00 90.50 91 VAL A CA 1
ATOM 766 C C . VAL A 1 91 ? 0.926 -7.169 -7.577 1.00 90.50 91 VAL A C 1
ATOM 768 O O . VAL A 1 91 ? 1.808 -7.531 -8.361 1.00 90.50 91 VAL A O 1
ATOM 771 N N . THR A 1 92 ? 0.528 -5.900 -7.478 1.00 90.00 92 THR A N 1
ATOM 772 C CA . THR A 1 92 ? 1.096 -4.815 -8.287 1.00 90.00 92 THR A CA 1
ATOM 773 C C . THR A 1 92 ? 2.575 -4.610 -7.968 1.00 90.00 92 THR A C 1
ATOM 775 O O . THR A 1 92 ? 3.394 -4.514 -8.877 1.00 90.00 92 THR A O 1
ATOM 778 N N . ALA A 1 93 ? 2.948 -4.603 -6.687 1.00 89.00 93 ALA A N 1
ATOM 779 C CA . ALA A 1 93 ? 4.326 -4.436 -6.245 1.00 89.00 93 ALA A CA 1
ATOM 780 C C . ALA A 1 93 ? 5.224 -5.570 -6.731 1.00 89.00 93 ALA A C 1
ATOM 782 O O . ALA A 1 93 ? 6.333 -5.297 -7.183 1.00 89.00 93 ALA A O 1
ATOM 783 N N . LYS A 1 94 ? 4.735 -6.817 -6.719 1.00 88.31 94 LYS A N 1
ATOM 784 C CA . LYS A 1 94 ? 5.436 -7.932 -7.365 1.00 88.31 94 LYS A CA 1
ATOM 785 C C . LYS A 1 94 ? 5.724 -7.600 -8.825 1.00 88.31 94 LYS A C 1
ATOM 787 O O . LYS A 1 94 ?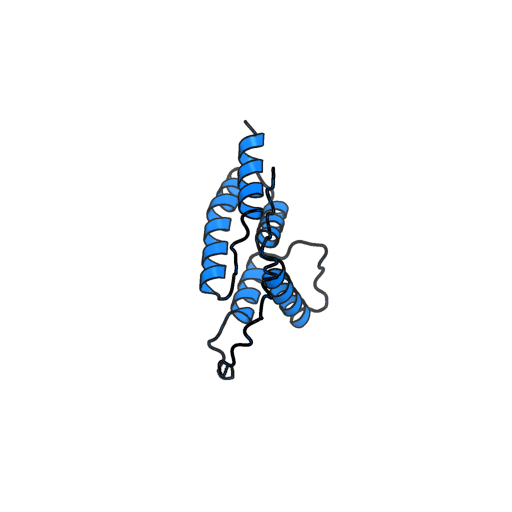 6.877 -7.584 -9.200 1.00 88.31 94 LYS A O 1
ATOM 792 N N . HIS A 1 95 ? 4.732 -7.200 -9.615 1.00 86.56 95 HIS A N 1
ATOM 793 C CA . HIS A 1 95 ? 4.955 -6.877 -11.033 1.00 86.56 95 HIS A CA 1
ATOM 794 C C . HIS A 1 95 ? 5.897 -5.686 -11.274 1.00 86.56 95 HIS A C 1
ATOM 796 O O . HIS A 1 95 ? 6.626 -5.667 -12.268 1.00 86.56 95 HIS A O 1
ATOM 802 N N . VAL A 1 96 ? 5.853 -4.675 -10.402 1.00 86.88 96 VAL A N 1
ATOM 803 C CA . VAL A 1 96 ? 6.682 -3.465 -10.514 1.00 86.88 96 VAL A CA 1
ATOM 804 C C . VAL A 1 96 ? 8.138 -3.745 -10.145 1.00 86.88 96 VAL A C 1
ATOM 806 O O . VAL A 1 96 ? 9.029 -3.198 -10.784 1.00 86.88 96 VAL A O 1
ATOM 809 N N . PHE A 1 97 ? 8.381 -4.572 -9.128 1.00 84.69 97 PHE A N 1
ATOM 810 C CA . PHE A 1 97 ? 9.720 -4.827 -8.590 1.00 84.69 97 PHE A CA 1
ATOM 811 C C . PHE A 1 97 ? 10.313 -6.186 -8.978 1.00 84.69 97 PHE A C 1
ATOM 813 O O . PHE A 1 97 ? 11.406 -6.514 -8.519 1.00 84.69 97 PHE A O 1
ATOM 820 N N . ASP A 1 98 ? 9.594 -6.989 -9.757 1.00 80.00 98 ASP A N 1
ATOM 821 C CA . ASP A 1 98 ? 10.089 -8.255 -10.280 1.00 80.00 98 ASP A CA 1
ATOM 822 C C . ASP A 1 98 ? 11.072 -8.004 -11.426 1.00 80.00 98 ASP A C 1
ATOM 824 O O . ASP A 1 98 ? 10.681 -7.576 -12.515 1.00 80.00 98 ASP A O 1
ATOM 828 N N . THR A 1 99 ? 12.343 -8.271 -11.127 1.00 68.25 99 THR A N 1
ATOM 829 C CA . THR A 1 99 ? 13.497 -8.180 -12.027 1.00 68.25 99 THR A CA 1
ATOM 830 C C . THR A 1 99 ? 13.774 -9.500 -12.751 1.00 68.25 99 THR A C 1
ATOM 832 O O . THR A 1 99 ? 14.785 -9.621 -13.429 1.00 68.25 99 THR A O 1
ATOM 835 N N . SER A 1 100 ? 12.936 -10.531 -12.572 1.00 68.94 100 SER A N 1
ATOM 836 C CA . SER A 1 100 ? 13.111 -11.839 -13.225 1.00 68.94 100 SER A CA 1
ATOM 837 C C . SER A 1 100 ? 12.511 -11.905 -14.634 1.00 68.94 100 SER A C 1
ATOM 839 O O . SER A 1 100 ? 12.431 -12.979 -15.233 1.00 68.94 100 SER A O 1
ATOM 841 N N . LYS A 1 101 ? 12.072 -10.768 -15.189 1.00 69.94 101 LYS A N 1
ATOM 842 C CA . LYS A 1 101 ? 11.473 -10.728 -16.524 1.00 69.94 101 LYS A CA 1
ATOM 843 C C . LYS A 1 101 ? 12.542 -11.052 -17.563 1.00 69.94 101 LYS A C 1
ATOM 845 O O . LYS A 1 101 ? 13.606 -10.450 -17.580 1.00 69.94 101 LYS A O 1
ATOM 850 N N . PHE A 1 102 ? 12.211 -11.957 -18.480 1.00 69.50 102 PHE A N 1
ATOM 851 C CA . PHE A 1 102 ? 13.107 -12.412 -19.551 1.00 69.50 102 PHE A CA 1
ATOM 852 C C . PHE A 1 102 ? 13.655 -11.276 -20.444 1.00 69.50 102 PHE A C 1
ATOM 854 O O . PHE A 1 102 ? 14.704 -11.436 -21.053 1.00 69.50 102 PHE A O 1
ATOM 861 N N . TYR A 1 103 ? 12.961 -10.134 -20.505 1.00 68.12 103 TYR A N 1
ATOM 862 C CA . TYR A 1 103 ? 13.347 -8.957 -21.295 1.00 68.12 103 TYR A CA 1
ATOM 863 C C . TYR A 1 103 ? 13.990 -7.830 -20.466 1.00 68.12 103 TYR A C 1
ATOM 865 O O . TYR A 1 103 ? 14.219 -6.747 -20.999 1.00 68.12 103 TYR A O 1
ATOM 873 N N . ASP A 1 104 ? 14.229 -8.042 -19.168 1.00 62.84 104 ASP A N 1
ATOM 874 C CA . ASP A 1 104 ? 14.884 -7.065 -18.288 1.00 62.84 104 ASP A CA 1
ATOM 875 C C . ASP A 1 104 ? 16.408 -7.200 -18.441 1.00 62.84 104 ASP A C 1
ATOM 877 O O . ASP A 1 104 ? 17.103 -7.781 -17.607 1.00 62.84 104 ASP A O 1
ATOM 881 N N . ASP A 1 105 ? 16.934 -6.718 -19.568 1.00 56.66 105 ASP A N 1
ATOM 882 C CA . ASP A 1 105 ? 18.376 -6.563 -19.756 1.00 56.66 105 ASP A CA 1
ATOM 883 C C . ASP A 1 105 ? 18.787 -5.331 -18.940 1.00 56.66 105 ASP A C 1
ATOM 885 O O . ASP A 1 105 ? 18.555 -4.199 -19.354 1.00 56.66 105 ASP A O 1
ATOM 889 N N . ASN A 1 106 ? 19.218 -5.567 -17.699 1.00 57.16 106 ASN A N 1
ATOM 890 C CA . ASN A 1 106 ? 19.334 -4.616 -16.588 1.00 57.16 106 ASN A CA 1
ATOM 891 C C . ASN A 1 106 ? 20.120 -3.327 -16.933 1.00 57.16 106 ASN A C 1
ATOM 893 O O . ASN A 1 106 ? 21.270 -3.152 -16.534 1.00 57.16 106 ASN A O 1
ATOM 897 N N . SER A 1 107 ? 19.485 -2.396 -17.646 1.00 50.59 107 SER A N 1
ATOM 898 C CA . SER A 1 107 ? 19.943 -1.027 -17.851 1.00 50.59 107 SER A CA 1
ATOM 899 C C . SER A 1 107 ? 19.329 -0.190 -16.742 1.00 50.59 107 SER A C 1
ATOM 901 O O . SER A 1 107 ? 18.218 0.331 -16.844 1.00 50.59 107 SER A O 1
ATOM 903 N N . SER A 1 108 ? 20.011 -0.156 -15.601 1.00 51.47 108 SER A N 1
ATOM 904 C CA . SER A 1 108 ? 19.567 0.617 -14.453 1.00 51.47 108 SER A CA 1
ATOM 905 C C . SER A 1 108 ? 19.535 2.105 -14.816 1.00 51.47 108 SER A C 1
ATOM 907 O O . SER A 1 108 ? 20.562 2.785 -14.756 1.00 51.47 108 SER A O 1
ATOM 909 N N . GLU A 1 109 ? 18.357 2.638 -15.138 1.00 53.28 109 GLU A N 1
ATOM 910 C CA . GLU A 1 109 ? 18.088 4.074 -15.069 1.00 53.28 109 GLU A CA 1
ATOM 911 C C . GLU A 1 109 ? 18.173 4.497 -13.597 1.00 53.28 109 GLU A C 1
ATOM 913 O O . GLU A 1 109 ? 17.199 4.523 -12.830 1.00 53.28 109 GLU A O 1
ATOM 918 N N . SER A 1 110 ? 19.408 4.764 -13.175 1.00 46.28 110 SER A N 1
ATOM 919 C CA . SER A 1 110 ? 19.722 5.417 -11.920 1.00 46.28 110 SER A CA 1
ATOM 920 C C . SER A 1 110 ? 19.029 6.772 -11.949 1.00 46.28 110 SER A C 1
ATOM 922 O O . SER A 1 110 ? 19.453 7.689 -12.647 1.00 46.28 110 SER A O 1
ATOM 924 N N . ASN A 1 111 ? 17.911 6.879 -11.231 1.00 51.34 111 ASN A N 1
ATOM 925 C CA . ASN A 1 111 ? 17.266 8.159 -10.998 1.00 51.34 111 ASN A CA 1
ATOM 926 C C . ASN A 1 111 ? 18.269 8.984 -10.192 1.00 51.34 111 ASN A C 1
ATOM 928 O O . ASN A 1 111 ? 18.505 8.701 -9.017 1.00 51.34 111 ASN A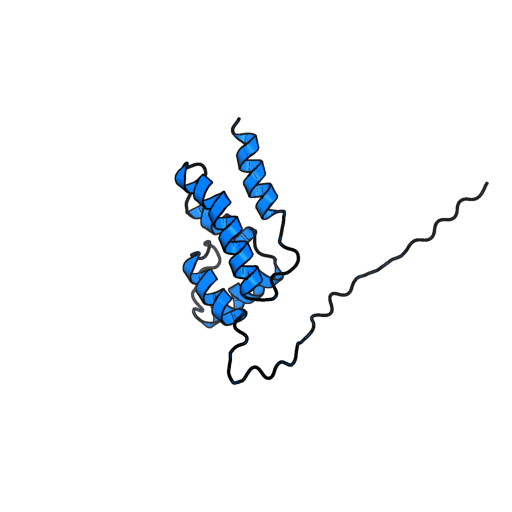 O 1
ATOM 932 N N . SER A 1 112 ? 18.926 9.914 -10.882 1.00 43.72 112 SER A N 1
ATOM 933 C CA . SER A 1 112 ? 19.843 10.885 -10.310 1.00 43.72 112 SER A CA 1
ATOM 934 C C . SER A 1 112 ? 19.024 11.811 -9.416 1.00 43.72 112 SER A C 1
ATOM 936 O O . SER A 1 112 ? 18.496 12.823 -9.874 1.00 43.72 112 SER A O 1
ATOM 938 N N . ASP A 1 113 ? 18.859 11.428 -8.151 1.00 51.56 113 ASP A N 1
ATOM 939 C CA . ASP A 1 113 ? 18.399 12.338 -7.111 1.00 51.56 113 ASP A CA 1
ATOM 940 C C . ASP A 1 113 ? 19.485 13.418 -6.988 1.00 51.56 113 ASP A C 1
ATOM 942 O O . ASP A 1 113 ? 20.581 13.175 -6.492 1.00 51.56 113 ASP A O 1
ATOM 946 N N . SER A 1 114 ? 19.219 14.592 -7.564 1.00 50.12 114 SER A N 1
ATOM 947 C CA . SER A 1 114 ? 20.100 15.753 -7.475 1.00 50.12 114 SER A CA 1
AT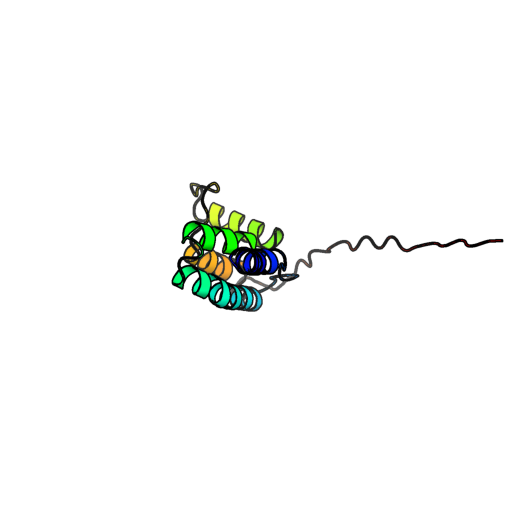OM 948 C C . SER A 1 114 ? 20.122 16.230 -6.025 1.00 50.12 114 SER A C 1
ATOM 950 O O . SER A 1 114 ? 19.234 16.958 -5.581 1.00 50.12 114 SER A O 1
ATOM 952 N N . GLU A 1 115 ? 21.136 15.797 -5.284 1.00 53.09 115 GLU A N 1
ATOM 953 C CA . GLU A 1 115 ? 21.509 16.329 -3.979 1.00 53.09 115 GLU A CA 1
ATOM 954 C C . GLU A 1 115 ? 21.925 17.800 -4.192 1.00 53.09 115 GLU A C 1
ATOM 956 O O . GLU A 1 115 ? 23.044 18.089 -4.616 1.00 53.09 115 GLU A O 1
ATOM 961 N N . SER A 1 116 ? 21.020 18.758 -3.968 1.00 55.69 116 SER A N 1
ATOM 962 C CA . SER A 1 116 ? 21.402 20.174 -3.920 1.00 55.69 116 SER A CA 1
ATOM 963 C C . SER A 1 116 ? 22.198 20.405 -2.637 1.00 55.69 116 SER A C 1
ATOM 965 O O . SER A 1 116 ? 21.633 20.702 -1.587 1.00 55.69 116 SER A O 1
ATOM 967 N N . SER A 1 117 ? 23.511 20.207 -2.720 1.00 58.38 117 SER A N 1
ATOM 968 C CA . SER A 1 117 ? 24.469 20.618 -1.701 1.00 58.38 117 SER A CA 1
ATOM 969 C C . SER A 1 117 ? 24.743 22.107 -1.882 1.00 58.38 117 SER A C 1
ATOM 971 O O . SER A 1 117 ? 25.611 22.468 -2.670 1.00 58.38 117 SER A O 1
ATOM 973 N N . ASP A 1 118 ? 24.011 22.962 -1.170 1.00 61.75 118 ASP A N 1
ATOM 974 C CA . ASP A 1 118 ? 24.453 24.343 -0.965 1.00 61.75 118 ASP A CA 1
ATOM 975 C C . ASP A 1 118 ? 25.194 24.404 0.372 1.00 61.75 118 ASP A C 1
ATOM 977 O O . ASP A 1 118 ? 24.600 24.391 1.455 1.00 61.75 118 ASP A O 1
ATOM 981 N N . GLY A 1 119 ? 26.516 24.282 0.263 1.00 60.91 119 GLY A N 1
ATOM 982 C CA . GLY A 1 119 ? 27.454 24.350 1.368 1.00 60.91 119 GLY A CA 1
ATOM 983 C C . GLY A 1 119 ? 27.785 25.801 1.700 1.00 60.91 119 GLY A C 1
ATOM 984 O O . GLY A 1 119 ? 28.190 26.558 0.828 1.00 60.91 119 GLY A O 1
ATOM 985 N N . SER A 1 120 ? 27.604 26.108 2.982 1.00 64.19 120 SER A N 1
ATOM 986 C CA . SER A 1 120 ? 28.111 27.197 3.822 1.00 64.19 120 SER A CA 1
ATOM 987 C C . SER A 1 120 ? 29.160 28.164 3.257 1.00 64.19 120 SER A C 1
ATOM 989 O O . SER A 1 120 ? 30.174 27.722 2.727 1.00 64.19 120 SER A O 1
ATOM 991 N N . ASP A 1 121 ? 29.056 29.439 3.653 1.00 68.94 121 ASP A N 1
ATOM 992 C CA . ASP A 1 121 ? 30.238 30.118 4.194 1.00 68.94 121 ASP A CA 1
ATOM 993 C C . ASP A 1 121 ? 29.894 31.032 5.381 1.00 68.94 121 ASP A C 1
ATOM 995 O O . ASP A 1 121 ? 28.917 31.785 5.363 1.00 68.94 121 ASP A O 1
ATOM 999 N N . SER A 1 122 ? 30.689 30.889 6.437 1.00 70.06 122 SER A N 1
ATOM 1000 C CA . SER A 1 122 ? 30.613 31.618 7.699 1.00 70.06 122 SER A CA 1
ATOM 1001 C C . SER A 1 122 ? 31.715 32.664 7.697 1.00 70.06 122 SER A C 1
ATOM 1003 O O . SER A 1 122 ? 32.879 32.289 7.673 1.00 70.06 122 SER A O 1
ATOM 1005 N N . GLU A 1 123 ? 31.386 33.943 7.862 1.00 67.19 123 GLU A N 1
ATOM 1006 C CA . GLU A 1 123 ? 32.391 34.969 8.160 1.00 67.19 123 GLU A CA 1
ATOM 1007 C C . GLU A 1 123 ? 32.088 35.602 9.521 1.00 67.19 123 GLU A C 1
ATOM 1009 O O . GLU A 1 123 ? 31.113 36.331 9.711 1.00 67.19 123 GLU A O 1
ATOM 1014 N N . SER A 1 124 ? 32.929 35.246 10.492 1.00 68.12 124 SER A N 1
ATOM 1015 C CA . SER A 1 124 ? 32.981 35.807 11.839 1.00 68.12 124 SER A CA 1
ATOM 1016 C C . SER A 1 124 ? 34.152 36.788 11.875 1.00 68.12 124 SER A C 1
ATOM 1018 O O . SER A 1 124 ? 35.290 36.371 11.673 1.00 68.12 124 SER A O 1
ATOM 1020 N N . GLY A 1 125 ? 33.906 38.070 12.160 1.00 64.69 125 GLY A N 1
ATOM 1021 C CA . GLY A 1 125 ? 34.968 39.078 1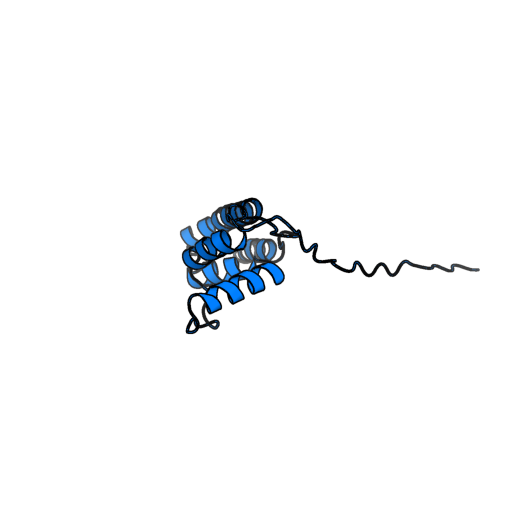2.192 1.00 64.69 125 GLY A CA 1
ATOM 1022 C C . GLY A 1 125 ? 34.660 40.300 13.061 1.00 64.69 125 GLY A C 1
ATOM 1023 O O . GLY A 1 125 ? 33.979 41.205 12.597 1.00 64.69 125 GLY A O 1
ATOM 1024 N N . SER A 1 126 ? 35.276 40.289 14.254 1.00 56.56 126 SER A N 1
ATOM 1025 C CA . SER A 1 126 ? 35.613 41.377 15.210 1.00 56.56 126 SER A CA 1
ATOM 1026 C C . SER A 1 126 ? 34.500 42.177 15.891 1.00 56.56 126 SER A C 1
ATOM 1028 O O . SER A 1 126 ? 33.845 43.008 15.231 1.00 56.56 126 SER A O 1
#